Protein AF-A0A533UB47-F1 (afdb_monomer)

pLDDT: mean 92.79, std 10.29, range [48.38, 98.31]

Secondary structure (DSSP, 8-state):
----S-TTHHHHHHHHHHHHHHHHH---TT--HHHHHHHHHHSSHHHHHHHHHHHHHTT--HHHHHHHHHHHHH-GGGHHHHT-HHHHHHHHHHHHHHT--

Mean predicted aligned error: 4.1 Å

Sequence (101 aa):
MKPNNFAMRDWHLEHVEKVILRYMEGISPDASSFEKRNFKKYSTISSCSKQIEYDIKHGVTAQEVADLMNKIRTDESYSEIRQNQEAIQRLDELERQLNAP

Foldseek 3Di:
DPPPQQPCLVVLLVVLLVLLLLLLVQADPPDDPVSVVCCVQQRDLVNSLVSNVVSCVRPDPPVSSVVSLVCCVPPVVNVVSVVDPSSVVSSVVSVCVNPDD

Solvent-accessible surface area (backbone atoms only — not comparable to full-atom values): 5762 Å² total; per-residue (Å²): 132,82,79,75,89,42,92,52,24,70,59,35,46,56,46,42,53,51,45,52,51,51,39,25,71,58,74,64,93,84,52,49,77,64,54,53,52,47,39,68,65,59,46,34,69,72,41,36,47,54,49,44,53,49,28,37,76,48,62,33,48,74,62,58,53,51,51,50,54,50,41,57,75,67,43,73,93,36,49,72,63,59,71,38,67,65,22,48,53,39,47,55,51,49,53,52,59,70,70,52,132

Structure (mmCIF, N/CA/C/O backbone):
data_AF-A0A533UB47-F1
#
_entry.id   AF-A0A533UB47-F1
#
loop_
_atom_site.group_PDB
_atom_site.id
_atom_site.type_symbol
_atom_site.label_atom_id
_atom_site.label_alt_id
_atom_site.label_comp_id
_atom_site.label_asym_id
_atom_site.label_entity_id
_atom_site.label_seq_id
_atom_site.pdbx_PDB_ins_code
_atom_site.Cartn_x
_atom_site.Cartn_y
_atom_site.Cartn_z
_atom_site.occupancy
_atom_site.B_iso_or_equiv
_atom_site.auth_seq_id
_atom_site.auth_comp_id
_atom_site.auth_asym_id
_atom_site.auth_atom_id
_atom_site.pdbx_PDB_model_num
ATOM 1 N N . MET A 1 1 ? 21.259 -15.814 -22.369 1.00 48.38 1 MET A N 1
ATOM 2 C CA . MET A 1 1 ? 20.498 -15.573 -21.123 1.00 48.38 1 MET A CA 1
ATOM 3 C C . MET A 1 1 ? 20.708 -14.120 -20.732 1.00 48.38 1 MET A C 1
ATOM 5 O O . MET A 1 1 ? 21.858 -13.705 -20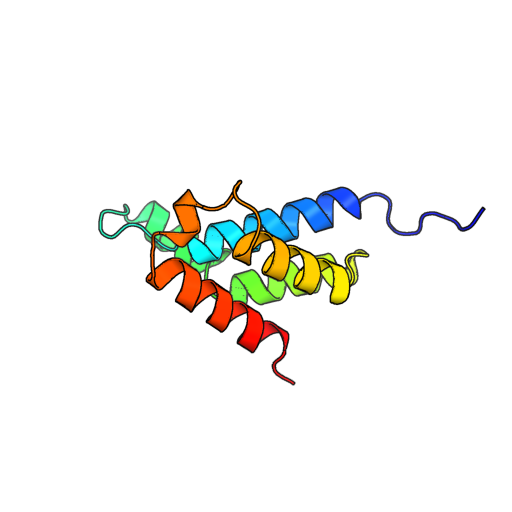.678 1.00 48.38 1 MET A O 1
ATOM 9 N N . LYS A 1 2 ? 19.643 -13.325 -20.554 1.00 50.75 2 LYS A N 1
ATOM 10 C CA . LYS A 1 2 ? 19.790 -11.972 -19.992 1.00 50.75 2 LYS A CA 1
ATOM 11 C C . LYS A 1 2 ? 20.233 -12.130 -18.530 1.00 50.75 2 LYS A C 1
ATOM 13 O O . LYS A 1 2 ? 19.633 -12.962 -17.848 1.00 50.75 2 LYS A O 1
ATOM 18 N N . PRO A 1 3 ? 21.264 -11.416 -18.053 1.00 54.75 3 PRO A N 1
ATOM 19 C CA . PRO A 1 3 ? 21.600 -11.445 -16.637 1.00 54.75 3 PRO A CA 1
ATOM 20 C C . PRO A 1 3 ? 20.382 -10.967 -15.843 1.00 54.75 3 PRO A C 1
ATOM 22 O O . PRO A 1 3 ? 19.761 -9.962 -16.197 1.00 54.75 3 PRO A O 1
ATOM 25 N N . ASN A 1 4 ? 20.004 -11.724 -14.812 1.00 57.78 4 ASN A N 1
ATOM 26 C CA . ASN A 1 4 ? 18.942 -11.333 -13.897 1.00 57.78 4 ASN A CA 1
ATOM 27 C C . ASN A 1 4 ? 19.477 -10.174 -13.043 1.00 57.78 4 ASN A C 1
ATOM 29 O O . ASN A 1 4 ? 20.082 -10.393 -11.999 1.00 57.78 4 ASN A O 1
ATOM 33 N N . ASN A 1 5 ? 19.352 -8.944 -13.548 1.00 63.00 5 ASN A N 1
ATOM 34 C CA . ASN A 1 5 ? 19.968 -7.749 -12.958 1.00 63.00 5 ASN A CA 1
ATOM 35 C C . ASN A 1 5 ? 19.382 -7.371 -11.582 1.00 63.00 5 ASN A C 1
ATOM 37 O O . ASN A 1 5 ? 19.887 -6.455 -10.941 1.00 63.00 5 ASN A O 1
ATOM 41 N N . PHE A 1 6 ? 18.343 -8.077 -11.125 1.00 65.75 6 PHE A N 1
ATOM 42 C CA . PHE A 1 6 ? 17.650 -7.843 -9.863 1.00 65.75 6 PHE A CA 1
ATOM 43 C C . PHE A 1 6 ? 17.507 -9.163 -9.097 1.00 65.75 6 PHE A C 1
ATOM 45 O O . PHE A 1 6 ? 16.466 -9.815 -9.133 1.00 65.75 6 PHE A O 1
ATOM 52 N N . ALA A 1 7 ? 18.565 -9.568 -8.389 1.00 70.12 7 ALA A N 1
ATOM 53 C CA . ALA A 1 7 ? 18.609 -10.823 -7.628 1.00 70.12 7 ALA A CA 1
ATOM 54 C C . ALA A 1 7 ? 17.530 -10.942 -6.526 1.00 70.12 7 ALA A C 1
ATOM 56 O O . ALA A 1 7 ? 17.321 -12.030 -6.005 1.00 70.12 7 ALA A O 1
ATOM 57 N N . MET A 1 8 ? 16.842 -9.843 -6.193 1.00 88.12 8 MET A N 1
ATOM 58 C CA . MET A 1 8 ? 15.836 -9.756 -5.128 1.00 88.12 8 MET A CA 1
ATOM 59 C C . MET A 1 8 ? 14.476 -9.238 -5.616 1.00 88.12 8 MET A C 1
ATOM 61 O O . MET A 1 8 ? 13.650 -8.847 -4.797 1.00 88.12 8 MET A O 1
ATOM 65 N N . ARG A 1 9 ? 14.217 -9.206 -6.932 1.00 91.12 9 ARG A N 1
ATOM 66 C CA . ARG A 1 9 ? 12.973 -8.625 -7.469 1.00 91.12 9 ARG A CA 1
ATOM 67 C C . ARG A 1 9 ? 11.719 -9.224 -6.830 1.00 91.12 9 ARG A C 1
ATOM 69 O O . ARG A 1 9 ? 10.834 -8.479 -6.429 1.00 91.12 9 ARG A O 1
ATOM 76 N N . ASP A 1 10 ? 11.654 -10.547 -6.714 1.00 92.31 10 ASP A N 1
ATOM 77 C CA . ASP A 1 10 ? 10.467 -11.221 -6.177 1.00 92.31 10 ASP A CA 1
ATOM 78 C C . ASP A 1 10 ? 10.242 -10.851 -4.698 1.00 92.31 10 ASP A C 1
ATOM 80 O O . ASP A 1 10 ? 9.113 -10.601 -4.287 1.00 92.31 10 ASP A O 1
ATOM 84 N N . TRP A 1 11 ? 11.322 -10.669 -3.928 1.00 95.12 11 TRP A N 1
ATOM 85 C CA . TRP A 1 11 ? 11.248 -10.138 -2.563 1.00 95.12 11 TRP A CA 1
ATOM 86 C C . TRP A 1 11 ? 10.724 -8.696 -2.526 1.00 95.12 11 TRP A C 1
ATOM 88 O O . TRP A 1 11 ? 9.902 -8.367 -1.674 1.00 95.12 11 TRP A O 1
ATOM 98 N N . HIS A 1 12 ? 11.164 -7.840 -3.455 1.00 96.56 12 HIS A N 1
ATOM 99 C CA . HIS A 1 12 ? 10.656 -6.469 -3.570 1.00 96.56 12 HIS A CA 1
ATOM 100 C C . HIS A 1 12 ? 9.170 -6.446 -3.942 1.00 96.56 12 HIS A C 1
ATOM 102 O O . HIS A 1 12 ? 8.418 -5.638 -3.405 1.00 96.56 12 HIS A O 1
ATOM 108 N N . LEU A 1 13 ? 8.716 -7.359 -4.804 1.00 97.31 13 LEU A N 1
ATOM 109 C CA . LEU A 1 13 ? 7.305 -7.453 -5.172 1.00 97.31 13 LEU A CA 1
ATOM 110 C C . LEU A 1 13 ? 6.434 -7.898 -3.986 1.00 97.31 13 LEU A C 1
ATOM 112 O O . LEU A 1 13 ? 5.406 -7.280 -3.708 1.00 97.31 13 LEU A O 1
ATOM 116 N N . GLU A 1 14 ? 6.877 -8.903 -3.228 1.00 97.19 14 GLU A N 1
ATOM 117 C CA . GLU A 1 14 ? 6.224 -9.290 -1.969 1.00 97.19 14 GLU A CA 1
ATOM 118 C C . GLU A 1 14 ? 6.221 -8.148 -0.942 1.00 97.19 14 GLU A C 1
ATOM 120 O O . GLU A 1 14 ? 5.279 -7.994 -0.159 1.00 97.19 14 GLU A O 1
ATOM 125 N N . HIS A 1 15 ? 7.293 -7.353 -0.901 1.00 97.94 15 HIS A N 1
ATOM 126 C CA . HIS A 1 15 ? 7.387 -6.206 -0.008 1.00 97.94 15 HIS A CA 1
ATOM 127 C C . HIS A 1 15 ? 6.376 -5.116 -0.385 1.00 97.94 15 HIS A C 1
ATOM 129 O O . HIS A 1 15 ? 5.686 -4.612 0.501 1.00 97.94 15 HIS A O 1
ATOM 135 N N . VAL A 1 16 ? 6.212 -4.818 -1.678 1.00 98.31 16 VAL A N 1
ATOM 136 C CA . VAL A 1 16 ? 5.182 -3.893 -2.180 1.00 98.31 16 VAL A CA 1
ATOM 137 C C . VAL A 1 16 ? 3.793 -4.327 -1.721 1.00 98.31 16 VAL A C 1
ATOM 139 O O . VAL A 1 16 ? 3.059 -3.514 -1.159 1.00 98.31 16 VAL A O 1
ATOM 142 N N . GLU A 1 17 ? 3.446 -5.604 -1.893 1.00 98.31 17 GLU A N 1
ATOM 143 C CA . GLU A 1 17 ? 2.157 -6.136 -1.444 1.00 98.31 17 GLU A CA 1
ATOM 144 C C . GLU A 1 17 ? 1.951 -5.911 0.064 1.00 98.31 17 GLU A C 1
ATOM 146 O O . GLU A 1 17 ? 0.935 -5.352 0.481 1.00 98.31 17 GLU A O 1
ATOM 151 N N . LYS A 1 18 ? 2.953 -6.243 0.889 1.00 97.94 18 LYS A N 1
ATOM 152 C CA . LYS A 1 18 ? 2.909 -6.021 2.346 1.00 97.94 18 LYS A CA 1
ATOM 153 C C . LYS A 1 18 ? 2.744 -4.547 2.712 1.00 97.94 18 LYS A C 1
ATOM 155 O O . LYS A 1 18 ? 2.024 -4.231 3.658 1.00 97.94 18 LYS A O 1
ATOM 160 N N . VAL A 1 19 ? 3.409 -3.642 1.995 1.00 98.12 19 VAL A N 1
ATOM 161 C CA . VAL A 1 19 ? 3.289 -2.195 2.219 1.00 98.12 19 VAL A CA 1
ATOM 162 C C . VAL A 1 19 ? 1.875 -1.710 1.901 1.00 98.12 19 VAL A C 1
ATOM 164 O O . VAL A 1 19 ? 1.318 -0.948 2.695 1.00 98.12 19 VAL A O 1
ATOM 167 N N . ILE A 1 20 ? 1.283 -2.165 0.791 1.00 98.06 20 ILE A N 1
ATOM 168 C CA . ILE A 1 20 ? -0.088 -1.808 0.398 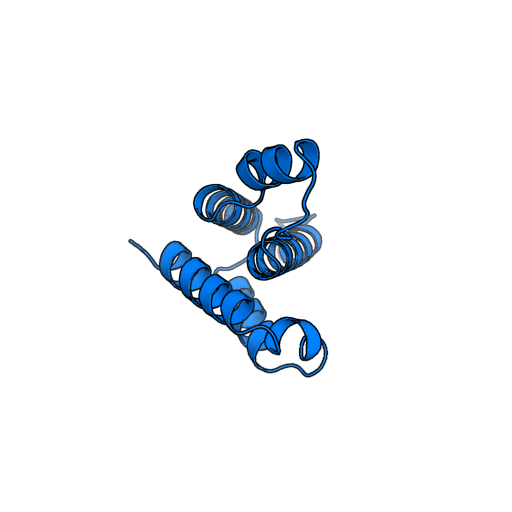1.00 98.06 20 ILE A CA 1
ATOM 169 C C . ILE A 1 20 ? -1.086 -2.308 1.447 1.00 98.06 20 ILE A C 1
ATOM 171 O O . ILE A 1 20 ? -1.870 -1.513 1.965 1.00 98.06 20 ILE A O 1
ATOM 175 N N . LEU A 1 21 ? -1.019 -3.590 1.819 1.00 97.19 21 LEU A N 1
ATOM 176 C CA . LEU A 1 21 ? -1.937 -4.184 2.796 1.00 97.19 21 LEU A CA 1
ATOM 177 C C . LEU A 1 21 ? -1.834 -3.497 4.162 1.00 97.19 21 LEU A C 1
ATOM 179 O O . LEU A 1 21 ? -2.847 -3.092 4.728 1.00 97.19 21 LEU A O 1
ATOM 183 N N . ARG A 1 22 ? -0.611 -3.246 4.645 1.00 96.19 22 ARG A N 1
ATOM 184 C CA . ARG A 1 22 ? -0.385 -2.510 5.898 1.00 96.19 22 ARG A CA 1
ATOM 185 C C . ARG A 1 22 ? -0.965 -1.095 5.856 1.00 96.19 22 ARG A C 1
ATOM 187 O O . ARG A 1 22 ? -1.424 -0.589 6.878 1.00 96.19 22 ARG A O 1
ATOM 194 N N . TYR A 1 23 ? -0.910 -0.421 4.704 1.00 97.12 23 TYR A N 1
ATOM 195 C CA . TYR A 1 23 ? -1.525 0.898 4.555 1.00 97.12 23 TYR A CA 1
ATOM 196 C C . TYR A 1 23 ? -3.051 0.814 4.625 1.00 97.12 23 TYR A C 1
ATOM 198 O O . TYR A 1 23 ? -3.676 1.610 5.322 1.00 97.12 23 TYR A O 1
ATOM 206 N N . MET A 1 24 ? -3.640 -0.173 3.947 1.00 96.56 24 MET A N 1
ATOM 207 C CA . MET A 1 24 ? -5.084 -0.408 3.928 1.00 96.56 24 MET A CA 1
ATOM 208 C C . MET A 1 24 ? -5.651 -0.707 5.321 1.00 96.56 24 MET A C 1
ATOM 210 O O . MET A 1 24 ? -6.649 -0.099 5.716 1.00 96.56 24 MET A O 1
ATOM 214 N N . GLU A 1 25 ? -4.991 -1.580 6.085 1.00 94.00 25 GLU A N 1
ATOM 215 C CA . GLU A 1 25 ? -5.374 -1.914 7.466 1.00 94.00 25 GLU A CA 1
ATOM 216 C C . GLU A 1 25 ? -5.432 -0.673 8.367 1.00 94.00 25 GLU A C 1
ATOM 218 O O . GLU A 1 25 ? -6.295 -0.561 9.238 1.00 94.00 25 GLU A O 1
ATOM 223 N N . GLY A 1 26 ? -4.560 0.307 8.117 1.00 93.62 26 GLY A N 1
ATOM 224 C CA . GLY A 1 26 ? -4.525 1.543 8.881 1.00 93.62 26 GLY A CA 1
ATOM 225 C C . GLY A 1 26 ? -4.020 1.318 10.306 1.00 93.62 26 GLY A C 1
ATOM 226 O O . GLY A 1 26 ? -3.120 0.519 10.559 1.00 93.62 26 GLY A O 1
ATOM 227 N N . ILE A 1 27 ? -4.567 2.077 11.252 1.00 94.00 27 ILE A N 1
ATOM 228 C CA . ILE A 1 27 ? -4.257 1.929 12.672 1.00 94.00 27 ILE A CA 1
ATOM 229 C C . ILE A 1 27 ? -5.537 1.685 13.460 1.00 94.00 27 ILE A C 1
ATOM 231 O O . ILE A 1 27 ? -6.524 2.392 13.270 1.00 94.00 27 ILE A O 1
ATOM 235 N N . SER A 1 28 ? -5.502 0.707 14.367 1.00 90.75 28 SER A N 1
ATOM 236 C CA . SER A 1 28 ? -6.627 0.430 15.260 1.00 90.75 28 SER A CA 1
ATOM 237 C C . SER A 1 28 ? -6.973 1.664 16.114 1.00 90.75 28 SER A C 1
ATOM 239 O O . SER A 1 28 ? -6.058 2.328 16.621 1.00 90.75 28 SER A O 1
ATOM 241 N N . PRO A 1 29 ? -8.265 1.964 16.340 1.00 89.81 29 PRO A N 1
ATOM 242 C CA . PRO A 1 29 ? -8.686 3.000 17.287 1.00 89.81 29 PRO A CA 1
ATOM 243 C C . PRO A 1 29 ? -8.079 2.802 18.686 1.00 89.81 29 PRO A C 1
ATOM 245 O O . PRO A 1 29 ? -7.633 3.762 19.324 1.00 89.81 29 PRO A O 1
ATOM 248 N N . ASP A 1 30 ? -7.958 1.540 19.101 1.00 95.19 30 ASP A N 1
ATOM 249 C CA . ASP A 1 30 ? -7.436 1.121 20.404 1.00 95.19 30 ASP A CA 1
ATOM 250 C C . ASP A 1 30 ? -5.912 0.922 20.412 1.00 95.19 30 ASP A C 1
ATOM 252 O O . ASP A 1 30 ? -5.343 0.423 21.383 1.00 95.19 30 ASP A O 1
ATOM 256 N N . ALA A 1 31 ? -5.219 1.333 19.344 1.00 95.31 31 ALA A N 1
ATOM 257 C CA . ALA A 1 31 ? -3.777 1.169 19.231 1.00 95.31 31 ALA A CA 1
ATOM 258 C C . ALA A 1 31 ? -3.024 1.859 20.380 1.00 95.31 31 ALA A C 1
ATOM 260 O O . ALA A 1 31 ? -3.271 3.021 20.746 1.00 95.31 31 ALA A O 1
ATOM 261 N N . SER A 1 32 ? -2.027 1.150 20.896 1.00 97.38 32 SER A N 1
ATOM 262 C CA . SER A 1 32 ? -1.085 1.637 21.892 1.00 97.38 32 SER A CA 1
ATOM 263 C C . SER A 1 32 ? -0.270 2.824 21.371 1.00 97.38 32 SER A C 1
ATOM 265 O O . SER A 1 32 ? -0.105 3.057 20.169 1.00 97.38 32 SER A O 1
ATOM 267 N N . SER A 1 33 ? 0.342 3.568 22.292 1.00 97.31 33 SER A N 1
ATOM 268 C CA . SER A 1 33 ? 1.263 4.656 21.943 1.00 97.31 33 SER A CA 1
ATOM 269 C C . SER A 1 33 ? 2.448 4.187 21.090 1.00 97.31 33 SER A C 1
ATOM 271 O O . SER A 1 33 ? 2.998 4.972 20.320 1.00 97.31 33 SER A O 1
ATOM 273 N N . PHE A 1 34 ? 2.867 2.925 21.223 1.00 96.44 34 PHE A N 1
ATOM 274 C CA . PHE A 1 34 ? 3.942 2.356 20.413 1.00 96.44 34 PHE A CA 1
ATOM 275 C C . PHE A 1 34 ? 3.489 2.109 18.971 1.00 96.44 34 PHE A C 1
ATOM 277 O O . PHE A 1 34 ? 4.161 2.556 18.043 1.00 96.44 34 PHE A O 1
ATOM 284 N N . GLU A 1 35 ? 2.321 1.498 18.784 1.00 94.81 35 GLU A N 1
ATOM 285 C CA . GLU A 1 35 ? 1.729 1.261 17.461 1.00 94.81 35 GLU A CA 1
ATOM 286 C C . GLU A 1 35 ? 1.445 2.578 16.735 1.00 94.81 35 GLU A C 1
ATOM 288 O O . GLU A 1 35 ? 1.819 2.732 15.576 1.00 94.81 35 GLU A O 1
ATOM 293 N N . LYS A 1 36 ? 0.922 3.587 17.446 1.00 96.12 36 LYS A N 1
ATOM 294 C CA . LYS A 1 36 ? 0.730 4.953 16.920 1.00 96.12 36 LYS A CA 1
ATOM 295 C C . LYS A 1 36 ? 2.030 5.580 16.418 1.00 96.12 36 LYS A C 1
ATOM 297 O O . LYS A 1 36 ? 2.060 6.176 15.339 1.00 96.12 36 LYS A O 1
ATOM 302 N N . ARG A 1 37 ? 3.130 5.425 17.164 1.00 95.88 37 ARG A N 1
ATOM 303 C CA . ARG A 1 37 ? 4.454 5.907 16.731 1.00 95.88 37 ARG A CA 1
ATOM 304 C C . ARG A 1 37 ? 4.984 5.137 15.523 1.00 95.88 37 ARG A C 1
ATOM 306 O O . ARG A 1 37 ? 5.510 5.767 14.607 1.00 95.88 37 ARG A O 1
ATOM 313 N N . ASN A 1 38 ? 4.838 3.814 15.505 1.00 94.56 38 ASN A N 1
ATOM 314 C CA . ASN A 1 38 ? 5.278 2.990 14.379 1.00 94.56 38 ASN A CA 1
ATOM 315 C C . ASN A 1 38 ? 4.499 3.314 13.110 1.00 94.56 38 ASN A C 1
ATOM 317 O O . ASN A 1 38 ? 5.115 3.528 12.067 1.00 94.56 38 ASN A O 1
ATOM 321 N N . PHE A 1 39 ? 3.177 3.445 13.210 1.00 94.75 39 PHE A N 1
ATOM 322 C CA . PHE A 1 39 ? 2.329 3.836 12.092 1.00 94.75 39 PHE A CA 1
ATOM 323 C C . PHE A 1 39 ? 2.776 5.177 11.505 1.00 94.75 39 PHE A C 1
ATOM 325 O O . PHE A 1 39 ? 3.037 5.276 10.308 1.00 94.75 39 PHE A O 1
ATOM 332 N N . LYS A 1 40 ? 2.992 6.190 12.357 1.00 94.31 40 LYS A N 1
ATOM 333 C CA . LYS A 1 40 ? 3.483 7.507 11.920 1.00 94.31 40 LYS A CA 1
ATOM 334 C C . LYS A 1 40 ? 4.826 7.430 11.180 1.00 94.31 40 LYS A C 1
ATOM 336 O O . LYS A 1 40 ? 5.082 8.242 10.292 1.00 94.31 40 LYS A O 1
ATOM 341 N N . LYS A 1 41 ? 5.691 6.485 11.549 1.00 93.50 41 LYS A N 1
ATOM 342 C CA . LYS A 1 41 ? 7.023 6.326 10.957 1.00 93.50 41 LYS A CA 1
ATOM 343 C C . LYS A 1 41 ? 7.002 5.528 9.647 1.00 93.50 41 LYS A C 1
ATOM 345 O O . LYS A 1 41 ? 7.690 5.904 8.700 1.00 93.50 41 LYS A O 1
ATOM 350 N N . TYR A 1 42 ? 6.222 4.452 9.578 1.00 92.94 42 TYR A N 1
ATOM 351 C CA . TYR A 1 42 ? 6.357 3.433 8.527 1.00 92.94 42 TYR A CA 1
ATOM 352 C C . TYR A 1 42 ? 5.112 3.224 7.659 1.00 92.94 42 TYR A C 1
ATOM 354 O O . TYR A 1 42 ? 5.228 2.640 6.583 1.00 92.94 42 TYR A O 1
ATOM 362 N N . SER A 1 43 ? 3.948 3.699 8.098 1.00 95.69 43 SER A N 1
ATOM 363 C CA . SER A 1 43 ? 2.651 3.370 7.489 1.00 95.69 43 SER A CA 1
ATOM 364 C C . SER A 1 43 ? 1.833 4.602 7.096 1.00 95.69 43 SER A C 1
ATOM 366 O O . SER A 1 43 ? 0.642 4.495 6.840 1.00 95.69 43 SER A O 1
ATOM 368 N N . THR A 1 44 ? 2.442 5.787 7.054 1.00 96.56 44 THR A N 1
ATOM 369 C CA . THR A 1 44 ? 1.808 6.970 6.454 1.00 96.56 44 THR A CA 1
ATOM 370 C C . THR A 1 44 ? 1.867 6.888 4.934 1.00 96.56 44 THR A C 1
ATOM 372 O O . THR A 1 44 ? 2.777 6.262 4.391 1.00 96.56 44 THR A O 1
ATOM 375 N N . ILE A 1 45 ? 0.967 7.592 4.241 1.00 96.69 45 ILE A N 1
ATOM 376 C CA . ILE A 1 45 ? 0.927 7.605 2.773 1.00 96.69 45 ILE A CA 1
ATOM 377 C C . ILE A 1 45 ? 2.283 7.943 2.144 1.00 96.69 45 ILE A C 1
ATOM 379 O O . ILE A 1 45 ? 2.758 7.238 1.256 1.00 96.69 45 ILE A O 1
ATOM 383 N N . SER A 1 46 ? 2.967 8.965 2.666 1.00 96.00 46 SER A N 1
ATOM 384 C CA . SER A 1 46 ? 4.285 9.373 2.180 1.00 96.00 46 SER A CA 1
ATOM 385 C C . SER A 1 46 ? 5.366 8.327 2.462 1.00 96.00 46 SER A C 1
ATOM 387 O O . SER A 1 46 ? 6.310 8.205 1.688 1.00 96.00 46 SER A O 1
ATOM 389 N N . SER A 1 47 ? 5.264 7.587 3.572 1.00 96.88 47 SER A N 1
ATOM 390 C CA . SER A 1 47 ? 6.221 6.529 3.916 1.00 96.88 47 SER A CA 1
ATOM 391 C C . SER A 1 47 ? 6.011 5.291 3.045 1.00 96.88 47 SER A C 1
ATOM 393 O O . SER A 1 47 ? 6.980 4.732 2.536 1.00 96.88 47 SER A O 1
ATOM 395 N N . CYS A 1 48 ? 4.757 4.891 2.825 1.00 97.94 48 CYS A N 1
ATOM 396 C CA . CYS A 1 48 ? 4.403 3.779 1.945 1.00 97.94 48 CYS A CA 1
ATOM 397 C C . CYS A 1 48 ? 4.774 4.075 0.489 1.00 97.94 48 CYS A C 1
ATOM 399 O O . CYS A 1 48 ? 5.414 3.245 -0.147 1.00 97.94 48 CYS A O 1
ATOM 401 N N . SER A 1 49 ? 4.480 5.281 -0.006 1.00 97.12 49 SER A N 1
ATOM 402 C CA . SER A 1 49 ? 4.831 5.680 -1.378 1.00 97.12 49 SER A CA 1
ATOM 403 C C . SER A 1 49 ? 6.341 5.610 -1.617 1.00 97.12 49 SER A C 1
ATOM 405 O O . SER A 1 49 ? 6.786 4.989 -2.574 1.00 97.12 49 SER A O 1
ATOM 407 N N . LYS A 1 50 ? 7.152 6.119 -0.677 1.00 97.12 50 LYS A N 1
ATOM 408 C CA . LYS A 1 50 ? 8.622 6.030 -0.753 1.00 97.12 50 LYS A CA 1
ATOM 409 C C . LYS A 1 50 ? 9.155 4.597 -0.700 1.00 97.12 50 LYS A C 1
ATOM 411 O O . LYS A 1 50 ? 10.177 4.318 -1.320 1.00 97.12 50 LYS A O 1
ATOM 416 N N . GLN A 1 51 ? 8.511 3.711 0.062 1.00 97.56 51 GLN A N 1
ATOM 417 C CA . GLN A 1 51 ? 8.870 2.289 0.094 1.00 97.56 51 GLN A CA 1
ATOM 418 C C . GLN A 1 51 ? 8.599 1.643 -1.269 1.00 97.56 51 GLN A C 1
ATOM 420 O O . GLN A 1 51 ? 9.505 1.047 -1.838 1.00 97.56 51 GLN A O 1
ATOM 425 N N . ILE A 1 52 ? 7.418 1.870 -1.847 1.00 97.94 52 ILE A N 1
ATOM 426 C CA . ILE A 1 52 ? 7.060 1.342 -3.172 1.00 97.94 52 ILE A CA 1
ATOM 427 C C . ILE A 1 52 ? 7.977 1.914 -4.265 1.00 97.94 52 ILE A C 1
ATOM 429 O O . ILE A 1 52 ? 8.478 1.167 -5.098 1.00 97.94 52 ILE A O 1
ATOM 433 N N . GLU A 1 53 ? 8.284 3.214 -4.244 1.00 96.38 53 GLU A N 1
ATOM 434 C CA . GLU A 1 53 ? 9.262 3.821 -5.161 1.00 96.38 53 GLU A CA 1
ATOM 435 C C . GLU A 1 53 ? 10.656 3.192 -5.038 1.00 96.38 53 GLU A C 1
ATOM 437 O O . GLU A 1 53 ? 11.382 3.067 -6.028 1.00 96.38 53 GLU A O 1
ATOM 442 N N . TYR A 1 54 ? 11.064 2.829 -3.819 1.00 96.06 54 TYR A N 1
ATOM 443 C CA . TYR A 1 54 ? 12.317 2.123 -3.593 1.00 96.06 54 TYR A CA 1
ATOM 444 C C . TYR A 1 54 ? 12.270 0.732 -4.227 1.00 96.06 54 TYR A C 1
ATOM 446 O O . TYR A 1 54 ? 13.184 0.396 -4.975 1.00 96.06 54 TYR A O 1
ATOM 454 N N . ASP A 1 55 ? 11.206 -0.037 -4.013 1.00 96.81 55 ASP A N 1
ATOM 455 C CA . ASP A 1 55 ? 11.035 -1.359 -4.626 1.00 96.81 55 ASP A CA 1
ATOM 456 C C . ASP A 1 55 ? 10.998 -1.282 -6.164 1.00 96.81 55 ASP A C 1
ATOM 458 O O . ASP A 1 55 ? 11.623 -2.103 -6.843 1.00 96.81 55 ASP A O 1
ATOM 462 N N . ILE A 1 56 ? 10.388 -0.229 -6.726 1.00 95.12 56 ILE A N 1
ATOM 463 C CA . ILE A 1 56 ? 10.413 0.042 -8.171 1.00 95.12 56 ILE A CA 1
ATOM 464 C C . ILE A 1 56 ? 11.849 0.247 -8.674 1.00 95.12 56 ILE A C 1
ATOM 466 O O . ILE A 1 56 ? 12.266 -0.330 -9.680 1.00 95.12 56 ILE A O 1
ATOM 470 N N . LYS A 1 57 ? 12.665 1.018 -7.943 1.00 93.25 57 LYS A N 1
ATOM 471 C CA . LYS A 1 57 ? 14.091 1.216 -8.273 1.00 93.25 57 LYS A CA 1
ATOM 472 C C . LYS A 1 57 ? 14.911 -0.078 -8.207 1.00 93.25 57 LYS A C 1
ATOM 474 O O . LYS A 1 57 ? 15.989 -0.126 -8.796 1.00 93.25 57 LYS A O 1
ATOM 479 N N . HIS A 1 58 ? 14.413 -1.111 -7.526 1.00 93.44 58 HIS A N 1
ATOM 480 C CA . HIS A 1 58 ? 15.083 -2.404 -7.359 1.00 93.44 58 HIS A CA 1
ATOM 481 C C . HIS A 1 58 ? 14.469 -3.527 -8.208 1.00 93.44 58 HIS A C 1
ATOM 483 O O . HIS A 1 58 ? 14.742 -4.707 -7.977 1.00 93.44 58 HIS A O 1
ATOM 489 N N . GLY A 1 59 ? 13.710 -3.165 -9.244 1.00 92.38 59 GLY A N 1
ATOM 490 C CA . GLY A 1 59 ? 13.315 -4.079 -10.314 1.00 92.38 59 GLY A CA 1
ATOM 491 C C . GLY A 1 59 ? 11.833 -4.419 -10.353 1.00 92.38 59 GLY A C 1
ATOM 492 O O . GLY A 1 59 ? 11.427 -5.113 -11.284 1.00 92.38 59 GLY A O 1
ATOM 493 N N . VAL A 1 60 ? 11.034 -3.935 -9.396 1.00 95.88 60 VAL A N 1
ATOM 494 C CA . VAL A 1 60 ? 9.574 -3.958 -9.529 1.00 95.88 60 VAL A CA 1
ATOM 495 C C . VAL A 1 60 ? 9.161 -2.930 -10.580 1.00 95.88 60 VAL A C 1
ATOM 497 O O . VAL A 1 60 ? 9.690 -1.824 -10.657 1.00 95.88 60 VAL A O 1
ATOM 500 N N . THR A 1 61 ? 8.213 -3.281 -11.428 1.00 95.31 61 THR A N 1
ATOM 501 C CA . THR A 1 61 ? 7.671 -2.377 -12.440 1.00 95.31 61 THR A CA 1
ATOM 502 C C . THR A 1 61 ? 6.414 -1.685 -11.926 1.00 95.31 61 THR A C 1
ATOM 504 O O . THR A 1 61 ? 5.657 -2.248 -11.141 1.00 95.31 61 THR A O 1
ATOM 507 N N . ALA A 1 62 ? 6.135 -0.473 -12.415 1.00 95.31 62 ALA A N 1
ATOM 508 C CA . ALA A 1 62 ? 4.878 0.213 -12.105 1.00 95.31 62 ALA A CA 1
ATOM 509 C C . ALA A 1 62 ? 3.642 -0.619 -12.509 1.00 95.31 62 ALA A C 1
ATOM 511 O O . ALA A 1 62 ? 2.623 -0.571 -11.826 1.00 95.31 62 ALA A O 1
ATOM 512 N N . GLN A 1 63 ? 3.755 -1.425 -13.574 1.00 96.75 63 GLN A N 1
ATOM 513 C CA . GLN A 1 63 ? 2.703 -2.352 -13.989 1.00 96.75 63 GLN A CA 1
ATOM 514 C C . GLN A 1 63 ? 2.476 -3.455 -12.951 1.00 96.75 63 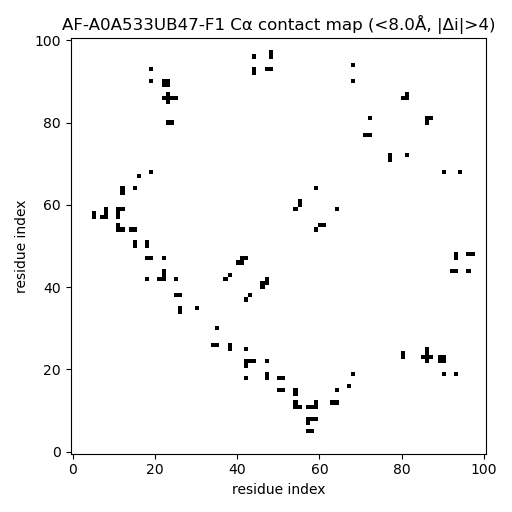GLN A C 1
ATOM 516 O O . GLN A 1 63 ? 1.334 -3.705 -12.600 1.00 96.75 63 GLN A O 1
ATOM 521 N N . GLU A 1 64 ? 3.531 -4.066 -12.404 1.00 97.31 64 GLU A N 1
ATOM 522 C CA . GLU A 1 64 ? 3.391 -5.074 -11.341 1.00 97.31 64 GLU A CA 1
ATOM 523 C C . GLU A 1 64 ? 2.743 -4.485 -10.076 1.00 97.31 64 GLU A C 1
ATOM 525 O O . GLU A 1 64 ? 1.932 -5.150 -9.435 1.00 97.31 64 GLU A O 1
ATOM 530 N N . VAL A 1 65 ? 3.038 -3.222 -9.738 1.00 97.94 65 VAL A N 1
ATOM 531 C CA . VAL A 1 65 ? 2.343 -2.521 -8.642 1.00 97.94 65 VAL A CA 1
ATOM 532 C C . VAL A 1 65 ? 0.855 -2.344 -8.962 1.00 97.94 65 VAL A C 1
ATOM 534 O O . VAL A 1 65 ? 0.011 -2.640 -8.117 1.00 97.94 65 VAL A O 1
ATOM 537 N N . ALA A 1 66 ? 0.517 -1.896 -10.175 1.00 97.62 66 ALA A N 1
ATOM 538 C CA . ALA A 1 66 ? -0.871 -1.730 -10.607 1.00 97.62 66 ALA A CA 1
ATOM 539 C C . ALA A 1 66 ? -1.631 -3.070 -10.640 1.00 97.62 66 ALA A C 1
ATOM 541 O O . ALA A 1 66 ? -2.770 -3.151 -10.177 1.00 97.62 66 ALA A O 1
ATOM 542 N N . ASP A 1 67 ? -0.985 -4.136 -11.114 1.00 98.00 67 ASP A N 1
ATOM 543 C CA . ASP A 1 67 ? -1.538 -5.488 -11.148 1.00 98.00 67 ASP A CA 1
ATOM 544 C C . ASP A 1 67 ? -1.789 -6.013 -9.729 1.00 98.00 67 ASP A C 1
ATOM 546 O O . ASP A 1 67 ? -2.850 -6.583 -9.473 1.00 98.00 67 ASP A O 1
ATOM 550 N N . LEU A 1 68 ? -0.875 -5.762 -8.781 1.00 97.69 68 LEU A N 1
ATOM 551 C CA . LEU A 1 68 ? -1.084 -6.070 -7.362 1.00 97.69 68 LEU A CA 1
ATOM 552 C C . LEU A 1 68 ? -2.273 -5.300 -6.782 1.00 97.69 68 LEU A C 1
ATOM 554 O O . LEU A 1 68 ? -3.118 -5.898 -6.119 1.00 97.69 68 LEU A O 1
ATOM 558 N N . MET A 1 69 ? -2.385 -3.996 -7.045 1.00 97.69 69 MET A N 1
ATOM 559 C CA . MET A 1 69 ? -3.525 -3.199 -6.574 1.00 97.69 69 MET A CA 1
ATOM 560 C C . MET A 1 69 ? -4.850 -3.702 -7.161 1.00 97.69 69 MET A C 1
ATOM 562 O O . MET A 1 69 ? -5.847 -3.807 -6.446 1.00 97.69 69 MET A O 1
ATOM 566 N N . ASN A 1 70 ? -4.872 -4.074 -8.442 1.00 97.69 70 ASN A N 1
ATOM 567 C CA . ASN A 1 70 ? -6.048 -4.664 -9.076 1.00 97.69 70 ASN A CA 1
ATOM 568 C C . ASN A 1 70 ? -6.377 -6.057 -8.513 1.00 97.69 70 ASN A C 1
ATOM 570 O O . ASN A 1 70 ? -7.543 -6.370 -8.262 1.00 97.69 70 ASN A O 1
ATOM 574 N N . LYS A 1 71 ? -5.359 -6.881 -8.246 1.00 97.81 71 LYS A N 1
ATOM 575 C CA . LYS A 1 71 ? -5.521 -8.178 -7.580 1.00 97.81 71 LYS A CA 1
ATOM 576 C C . LYS A 1 71 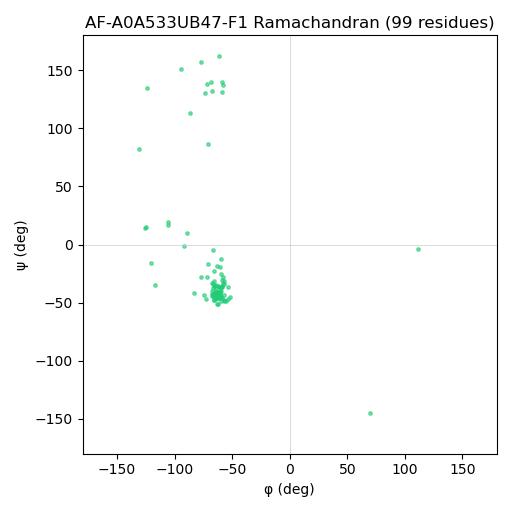? -6.144 -7.995 -6.197 1.00 97.81 71 LYS A C 1
ATOM 578 O O . LYS A 1 71 ? -7.160 -8.617 -5.907 1.00 97.81 71 LYS A O 1
ATOM 583 N N . ILE A 1 72 ? -5.630 -7.071 -5.386 1.00 97.38 72 ILE A N 1
ATOM 584 C CA . ILE A 1 72 ? -6.182 -6.751 -4.059 1.00 97.38 72 ILE A CA 1
ATOM 585 C C . ILE A 1 72 ? -7.648 -6.299 -4.144 1.00 97.38 72 ILE A C 1
ATOM 587 O O . ILE A 1 72 ? -8.425 -6.568 -3.230 1.00 97.38 72 ILE A O 1
ATOM 591 N N . ARG A 1 73 ? -8.074 -5.666 -5.245 1.00 95.94 73 ARG A N 1
ATOM 592 C CA . ARG A 1 73 ? -9.474 -5.255 -5.464 1.00 95.94 73 ARG A CA 1
ATOM 593 C C . ARG A 1 73 ? -10.412 -6.388 -5.873 1.00 95.94 73 ARG A C 1
ATOM 595 O O . ARG A 1 73 ? -11.604 -6.298 -5.591 1.00 95.94 73 ARG A O 1
ATOM 602 N N . THR A 1 74 ? -9.902 -7.421 -6.534 1.00 96.62 74 THR A N 1
ATOM 603 C CA . THR A 1 74 ? -10.735 -8.406 -7.246 1.00 96.62 74 THR A CA 1
ATOM 604 C C . THR A 1 74 ? -10.633 -9.821 -6.686 1.00 96.62 74 THR A C 1
ATOM 606 O O . THR A 1 74 ? -11.633 -10.531 -6.644 1.00 96.62 74 THR A O 1
ATOM 609 N N . ASP A 1 75 ? -9.459 -10.229 -6.212 1.00 97.25 75 ASP A N 1
ATOM 610 C CA . ASP A 1 75 ? -9.171 -11.599 -5.787 1.00 97.25 75 ASP A CA 1
ATOM 611 C C . ASP A 1 75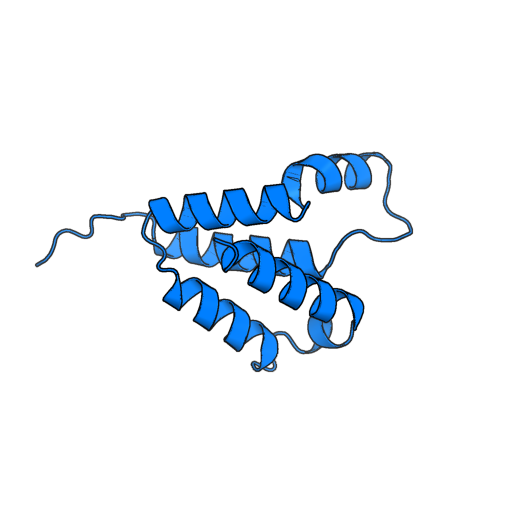 ? -9.838 -11.912 -4.440 1.00 97.25 75 ASP A C 1
ATOM 613 O O . ASP A 1 75 ? -9.748 -11.128 -3.493 1.00 97.25 75 ASP A O 1
ATOM 617 N N . GLU A 1 76 ? -10.547 -13.035 -4.336 1.00 95.88 76 GLU A N 1
ATOM 618 C CA . GLU A 1 76 ? -11.292 -13.427 -3.130 1.00 95.88 76 GLU A CA 1
ATOM 619 C C . GLU A 1 76 ? -10.406 -13.568 -1.886 1.00 95.88 76 GLU A C 1
ATOM 621 O O . GLU A 1 76 ? -10.888 -13.340 -0.780 1.00 95.88 76 GLU A O 1
ATOM 62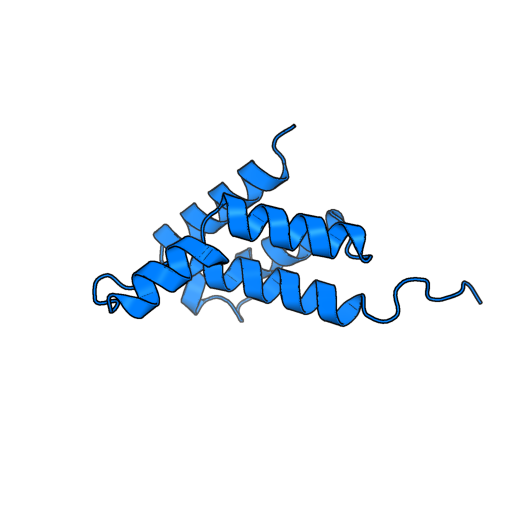6 N N . SER A 1 77 ? -9.105 -13.838 -2.044 1.00 96.12 77 SER A N 1
ATOM 627 C CA . SER A 1 77 ? -8.161 -13.936 -0.920 1.00 96.12 77 SER A CA 1
ATOM 628 C C . SER A 1 77 ? -8.030 -12.645 -0.100 1.00 96.12 77 SER A C 1
ATOM 630 O O . SER A 1 77 ? -7.646 -12.705 1.065 1.00 96.12 77 SER A O 1
ATOM 632 N N . TYR A 1 78 ? -8.418 -11.490 -0.655 1.00 96.19 78 TYR A N 1
ATOM 633 C CA . TYR A 1 78 ? -8.446 -10.202 0.051 1.00 96.19 78 TYR A CA 1
ATOM 634 C C . TYR A 1 78 ? -9.871 -9.754 0.414 1.00 96.19 78 TYR A C 1
ATOM 636 O O . TYR A 1 78 ? -10.100 -8.580 0.706 1.00 96.19 78 TYR A O 1
ATOM 644 N N . SER A 1 79 ? -10.865 -10.649 0.384 1.00 95.19 79 SER A N 1
ATOM 645 C CA . SER A 1 79 ? -12.256 -10.267 0.656 1.00 95.19 79 SER A CA 1
ATOM 646 C C . SER A 1 79 ? -12.441 -9.662 2.045 1.00 95.19 79 SER A C 1
ATOM 648 O O . SER A 1 79 ? -13.219 -8.728 2.188 1.00 95.19 79 SER A O 1
ATOM 650 N N . GLU A 1 80 ? -11.721 -10.167 3.051 1.00 94.81 80 GLU A N 1
ATOM 651 C CA . GLU A 1 80 ? -11.816 -9.704 4.440 1.00 94.81 80 GLU A CA 1
ATOM 652 C C . GLU A 1 80 ? -11.391 -8.236 4.583 1.00 94.81 80 GLU A C 1
ATOM 654 O O . GLU A 1 80 ? -12.164 -7.416 5.073 1.00 94.81 80 GLU A O 1
ATOM 659 N N . ILE A 1 81 ? -10.218 -7.859 4.062 1.00 93.06 81 ILE A N 1
ATOM 660 C CA . ILE A 1 81 ? -9.745 -6.469 4.137 1.00 93.06 81 ILE A CA 1
ATOM 661 C C . ILE A 1 81 ? -10.634 -5.513 3.325 1.00 93.06 81 ILE A C 1
ATOM 663 O O . ILE A 1 81 ? -10.837 -4.366 3.723 1.00 93.06 81 ILE A O 1
ATOM 667 N N . ARG A 1 82 ? -11.236 -5.989 2.224 1.00 94.25 82 ARG A N 1
ATOM 668 C CA . ARG A 1 82 ? -12.181 -5.207 1.409 1.00 94.25 82 ARG A CA 1
ATOM 669 C C . ARG A 1 82 ? -13.533 -4.958 2.079 1.00 94.25 82 ARG A C 1
ATOM 671 O O . ARG A 1 82 ? -14.251 -4.069 1.636 1.00 94.25 82 ARG A O 1
ATOM 678 N N . GLN A 1 83 ? -13.902 -5.694 3.129 1.00 93.00 83 GLN A N 1
ATOM 679 C CA . GLN A 1 83 ? -15.142 -5.410 3.869 1.00 93.00 83 GLN A CA 1
ATOM 680 C C . GLN A 1 83 ? -15.084 -4.056 4.588 1.00 93.00 83 GLN A C 1
ATOM 682 O O . GLN A 1 83 ? -16.123 -3.462 4.878 1.00 93.00 83 GLN A O 1
ATOM 687 N N . ASN A 1 84 ? -13.878 -3.549 4.858 1.00 93.06 84 ASN A N 1
ATOM 688 C CA . ASN A 1 84 ? -13.683 -2.241 5.456 1.00 93.06 84 ASN A CA 1
ATOM 689 C C . ASN A 1 84 ? -13.643 -1.142 4.378 1.00 93.06 84 ASN A C 1
ATOM 691 O O . ASN A 1 84 ? -12.686 -1.029 3.609 1.00 93.06 84 ASN A O 1
ATOM 695 N N . GLN A 1 85 ? -14.657 -0.272 4.373 1.00 93.75 85 GLN A N 1
ATOM 696 C CA . GLN A 1 85 ? -14.742 0.854 3.439 1.00 93.75 85 GLN A CA 1
ATOM 697 C C . GLN A 1 85 ? -13.543 1.811 3.550 1.00 93.75 85 GLN A C 1
ATOM 699 O O . GLN A 1 85 ? -13.086 2.339 2.536 1.00 93.75 85 GLN A O 1
ATOM 704 N N . GLU A 1 86 ? -13.005 2.028 4.754 1.00 94.62 86 GLU A N 1
ATOM 705 C CA . GLU A 1 86 ? -11.821 2.872 4.942 1.00 94.62 86 GLU A CA 1
ATOM 706 C C . GLU A 1 86 ? -10.576 2.244 4.310 1.00 94.62 86 GLU A C 1
ATOM 708 O O . GLU A 1 86 ? -9.730 2.958 3.776 1.00 94.62 86 GLU A O 1
ATOM 713 N N . ALA A 1 87 ? -10.464 0.912 4.328 1.00 95.75 87 ALA A N 1
ATOM 714 C CA . ALA A 1 87 ? -9.343 0.208 3.713 1.00 95.75 87 ALA A CA 1
ATOM 715 C C . ALA A 1 87 ? -9.335 0.394 2.189 1.00 95.75 87 ALA A C 1
ATOM 717 O O . ALA A 1 87 ? -8.282 0.656 1.606 1.00 95.75 87 ALA A O 1
ATOM 718 N N . ILE A 1 88 ? -10.510 0.351 1.551 1.00 96.62 88 ILE A N 1
ATOM 719 C CA . ILE A 1 88 ? -10.654 0.657 0.119 1.00 96.62 88 ILE A CA 1
ATOM 720 C C . ILE A 1 88 ? -10.306 2.126 -0.158 1.00 96.62 88 ILE A C 1
ATOM 722 O O . ILE A 1 88 ? -9.538 2.411 -1.072 1.00 96.62 88 ILE A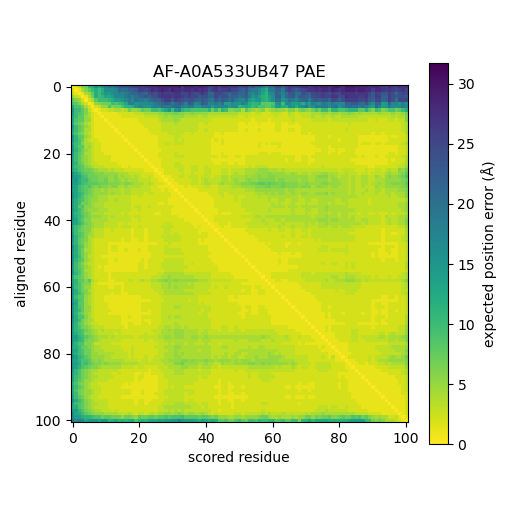 O 1
ATOM 726 N N . GLN A 1 89 ? -10.794 3.062 0.664 1.00 96.75 89 GLN A N 1
ATOM 727 C CA . GLN A 1 89 ? -10.468 4.485 0.507 1.00 96.75 89 GLN A CA 1
ATOM 728 C C . GLN A 1 89 ? -8.961 4.756 0.609 1.00 96.75 89 GLN A C 1
ATOM 730 O O . GLN A 1 89 ? -8.433 5.557 -0.164 1.00 96.75 89 GLN A O 1
ATOM 735 N N . ARG A 1 90 ? -8.260 4.075 1.527 1.00 97.25 90 ARG A N 1
ATOM 736 C CA . ARG A 1 90 ? -6.796 4.137 1.649 1.00 97.25 90 ARG A CA 1
ATOM 737 C C . ARG A 1 90 ? -6.105 3.555 0.418 1.00 97.25 90 ARG A C 1
ATOM 739 O O . ARG A 1 90 ? -5.145 4.150 -0.061 1.00 97.25 90 ARG A O 1
ATOM 746 N N . LEU A 1 91 ? -6.591 2.441 -0.132 1.00 97.69 91 LEU A N 1
ATOM 747 C CA . LEU A 1 91 ? -6.042 1.893 -1.376 1.00 97.69 91 LEU A CA 1
ATOM 748 C C . LEU A 1 91 ? -6.141 2.907 -2.526 1.00 97.69 91 LEU A C 1
ATOM 750 O O . LEU A 1 91 ? -5.149 3.156 -3.208 1.00 97.69 91 LEU A O 1
ATOM 754 N N . ASP A 1 92 ? -7.298 3.554 -2.683 1.00 97.31 92 ASP A N 1
ATOM 755 C CA . ASP A 1 92 ? -7.505 4.578 -3.7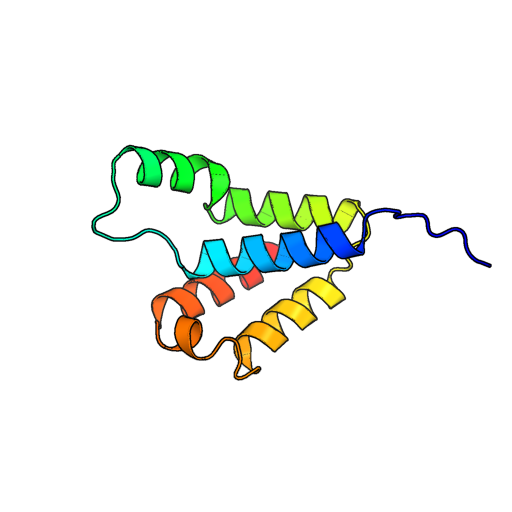13 1.00 97.31 92 ASP A CA 1
ATOM 756 C C . ASP A 1 92 ? -6.636 5.823 -3.482 1.00 97.31 92 ASP A C 1
ATOM 758 O O . ASP A 1 92 ? -6.163 6.454 -4.425 1.00 97.31 92 ASP A O 1
ATOM 762 N N . GLU A 1 93 ? -6.422 6.207 -2.223 1.00 97.25 93 GLU A N 1
ATOM 763 C CA . GLU A 1 93 ? -5.532 7.310 -1.860 1.00 97.25 93 GLU A CA 1
ATOM 764 C C . GLU A 1 93 ? -4.072 7.003 -2.210 1.00 97.25 93 GLU A C 1
ATOM 766 O O . GLU A 1 93 ? -3.395 7.841 -2.807 1.00 97.25 93 GLU A O 1
ATOM 771 N N . LEU A 1 94 ? -3.605 5.793 -1.890 1.00 97.62 94 LEU A N 1
ATOM 772 C CA . LEU A 1 94 ? -2.252 5.349 -2.203 1.00 97.62 94 LEU A CA 1
ATOM 773 C C . LEU A 1 94 ? -2.030 5.271 -3.716 1.00 97.62 94 LEU A C 1
ATOM 775 O O . LEU A 1 94 ? -1.023 5.773 -4.208 1.00 97.62 94 LEU A O 1
ATOM 779 N N . GLU A 1 95 ? -2.978 4.707 -4.463 1.00 96.50 95 GLU A N 1
ATOM 780 C CA . GLU A 1 95 ? -2.906 4.662 -5.926 1.00 96.50 95 GLU A CA 1
ATOM 781 C C . GLU A 1 95 ? -2.864 6.070 -6.535 1.00 96.50 95 GLU A C 1
ATOM 783 O O . GLU A 1 95 ? -2.052 6.334 -7.421 1.00 96.50 95 GLU A O 1
ATOM 788 N N . ARG A 1 96 ? -3.673 7.015 -6.033 1.00 96.62 96 ARG A N 1
ATOM 789 C CA . ARG A 1 96 ? -3.591 8.422 -6.461 1.00 96.62 96 ARG A CA 1
ATOM 790 C C . ARG A 1 96 ? -2.223 9.035 -6.172 1.00 96.62 96 ARG A C 1
ATOM 792 O O . ARG A 1 96 ? -1.706 9.752 -7.021 1.00 96.62 96 ARG A O 1
ATOM 799 N N . GLN A 1 97 ? -1.641 8.760 -5.005 1.00 95.56 97 GLN A N 1
ATOM 800 C CA . GLN A 1 97 ? -0.331 9.290 -4.630 1.00 95.56 97 GLN A CA 1
ATOM 801 C C . GLN A 1 97 ? 0.800 8.740 -5.507 1.00 95.56 97 GLN A C 1
ATOM 803 O O . GLN A 1 97 ? 1.714 9.490 -5.834 1.00 95.56 97 GLN A O 1
ATOM 808 N N . LEU A 1 98 ? 0.745 7.463 -5.893 1.00 94.44 98 LEU A N 1
ATOM 809 C CA . LEU A 1 98 ? 1.750 6.851 -6.770 1.00 94.44 98 LEU A CA 1
ATOM 810 C C . LEU A 1 98 ? 1.655 7.334 -8.222 1.00 94.44 98 LEU A C 1
ATOM 812 O O . LEU A 1 98 ? 2.659 7.347 -8.926 1.00 94.44 98 LEU A O 1
ATOM 816 N N . ASN A 1 99 ? 0.458 7.723 -8.665 1.00 91.88 99 ASN A N 1
ATOM 817 C CA . ASN A 1 99 ? 0.215 8.252 -10.009 1.00 91.88 99 ASN A CA 1
ATOM 818 C C . ASN A 1 99 ? 0.326 9.785 -10.090 1.00 91.88 99 ASN A C 1
ATOM 820 O O . ASN A 1 99 ? 0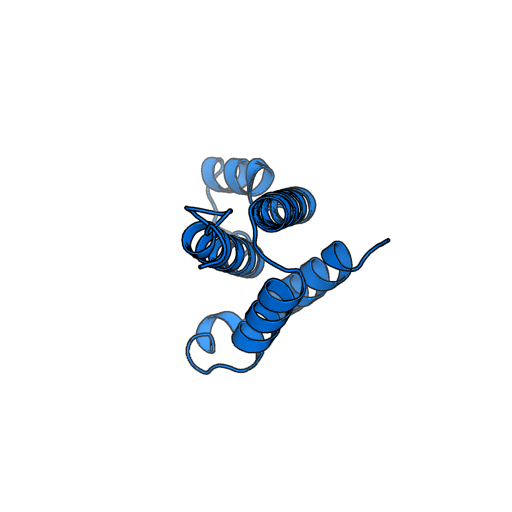.128 10.358 -11.163 1.00 91.88 99 ASN A O 1
ATOM 824 N N . ALA A 1 100 ? 0.592 10.458 -8.968 1.00 88.00 100 ALA A N 1
ATOM 825 C CA . ALA A 1 100 ? 0.799 11.898 -8.949 1.00 88.00 100 ALA A CA 1
ATOM 826 C C . ALA A 1 100 ? 2.123 12.260 -9.665 1.00 88.00 100 ALA A C 1
ATOM 828 O O . ALA A 1 100 ? 3.103 11.530 -9.509 1.00 88.00 100 ALA A O 1
ATOM 829 N N . PRO A 1 101 ? 2.147 13.349 -10.458 1.00 62.31 101 PRO A N 1
ATOM 830 C CA . PRO A 1 101 ? 3.318 13.769 -11.231 1.00 62.31 101 PRO A CA 1
ATOM 831 C C . PRO A 1 101 ? 4.490 14.267 -10.375 1.00 62.31 101 PRO A C 1
ATOM 833 O O . PRO A 1 101 ? 4.248 14.796 -9.264 1.00 62.31 101 PRO A O 1
#

Nearest PDB structures (foldseek):
  6u42-assembly1_5E  TM=3.353E-01  e=4.188E+00  Chlamydomonas reinhardtii

Radius of gyration: 14.46 Å; Cα contacts (8 Å, |Δi|>4): 77; chains: 1; bounding box: 37×29×43 Å